Protein AF-A0A2D0IGN7-F1 (afdb_monomer)

Nearest PDB structures (foldseek):
  3ja6-assembly1_I  TM=6.726E-01  e=2.201E+00  Escherichia coli
  3g6b-assembly1_B  TM=6.290E-01  e=5.454E+00  Thermotoga maritima
  3g67-assembly1_B  TM=6.316E-01  e=6.625E+00  Thermotoga maritima
  7a0g-assembly1_FFF  TM=4.371E-01  e=2.673E+00  Serratia marcescens

Structure (mmCIF, N/CA/C/O backbone):
data_AF-A0A2D0IGN7-F1
#
_entry.id   AF-A0A2D0IGN7-F1
#
loop_
_atom_site.group_PDB
_atom_site.id
_atom_site.type_symbol
_atom_site.label_atom_id
_atom_site.label_alt_id
_atom_site.label_comp_id
_atom_site.label_asym_id
_atom_site.label_entity_id
_atom_site.label_seq_id
_atom_site.pdbx_PDB_ins_code
_atom_site.Cartn_x
_atom_site.Cartn_y
_atom_site.Cartn_z
_atom_site.occupancy
_atom_site.B_iso_or_equiv
_atom_site.auth_seq_id
_atom_site.auth_comp_id
_atom_site.auth_asym_id
_atom_site.auth_atom_id
_atom_site.pdbx_PDB_model_num
ATOM 1 N N . MET A 1 1 ? -11.753 12.743 30.291 1.00 62.19 1 MET A N 1
ATOM 2 C CA . MET A 1 1 ? -11.385 11.920 29.120 1.00 62.19 1 MET A CA 1
ATOM 3 C C . MET A 1 1 ? -10.234 11.026 29.546 1.00 62.19 1 MET A C 1
ATOM 5 O O . MET A 1 1 ? -9.268 11.566 30.080 1.00 62.19 1 MET A O 1
ATOM 9 N N . LYS A 1 2 ? -10.360 9.698 29.457 1.00 88.62 2 LYS A N 1
ATOM 10 C CA . LYS A 1 2 ? -9.265 8.797 29.851 1.00 88.62 2 LYS A CA 1
ATOM 11 C C . LYS A 1 2 ? -8.240 8.745 28.716 1.00 88.62 2 LYS A C 1
ATOM 13 O O . LYS A 1 2 ? -8.598 8.891 27.552 1.00 88.62 2 LYS A O 1
ATOM 18 N N . ILE A 1 3 ? -6.964 8.538 29.041 1.00 89.81 3 ILE A N 1
ATOM 19 C CA . ILE A 1 3 ? -5.886 8.479 28.036 1.00 89.81 3 ILE A CA 1
ATOM 20 C C . ILE A 1 3 ? -6.122 7.345 27.024 1.00 89.81 3 ILE A C 1
ATOM 22 O O . ILE A 1 3 ? -5.797 7.467 25.850 1.00 89.81 3 ILE A O 1
ATOM 26 N N . THR A 1 4 ? -6.774 6.271 27.467 1.00 88.81 4 THR A N 1
ATOM 27 C CA . THR A 1 4 ? -7.175 5.127 26.648 1.00 88.81 4 THR A CA 1
ATOM 28 C C . THR A 1 4 ? -8.163 5.521 25.549 1.00 88.81 4 THR A C 1
ATOM 30 O O . THR A 1 4 ? -8.030 5.065 24.417 1.00 88.81 4 THR A O 1
ATOM 33 N N . ASP A 1 5 ? -9.094 6.433 25.847 1.00 91.31 5 ASP A N 1
ATOM 34 C CA . ASP A 1 5 ? -10.085 6.923 24.880 1.00 91.31 5 ASP A CA 1
ATOM 35 C C . ASP A 1 5 ? -9.411 7.718 23.749 1.00 91.31 5 ASP A C 1
ATOM 37 O O . ASP A 1 5 ? -9.872 7.702 22.607 1.00 91.31 5 ASP A O 1
ATOM 41 N N . LEU A 1 6 ? -8.290 8.390 24.047 1.00 89.69 6 LEU A N 1
ATOM 42 C CA . LEU A 1 6 ? -7.511 9.140 23.062 1.00 89.69 6 LEU A CA 1
ATOM 43 C C . LEU A 1 6 ? -6.857 8.204 22.038 1.00 89.69 6 LEU A C 1
ATOM 45 O O . LEU A 1 6 ? -6.975 8.446 20.840 1.00 89.69 6 LEU A O 1
ATOM 49 N N . PHE A 1 7 ? -6.213 7.124 22.489 1.00 93.19 7 PHE A N 1
ATOM 50 C CA . PHE A 1 7 ? -5.570 6.159 21.589 1.00 93.19 7 PHE A CA 1
ATOM 51 C C . PHE A 1 7 ? -6.573 5.473 20.663 1.00 93.19 7 PHE A C 1
ATOM 53 O O . PHE A 1 7 ? -6.324 5.370 19.463 1.00 93.19 7 PHE A O 1
ATOM 60 N N . VAL A 1 8 ? -7.727 5.066 21.197 1.00 93.12 8 VAL A N 1
ATOM 61 C CA . VAL A 1 8 ? -8.802 4.452 20.403 1.00 93.12 8 VAL A CA 1
ATOM 62 C C . VAL A 1 8 ? -9.316 5.428 19.344 1.00 93.12 8 VAL A C 1
ATOM 64 O O . VAL A 1 8 ? -9.489 5.057 18.183 1.00 93.12 8 VAL A O 1
ATOM 67 N N . ARG A 1 9 ? -9.505 6.700 19.710 1.00 91.62 9 ARG A N 1
ATOM 68 C CA . ARG A 1 9 ? -9.973 7.731 18.778 1.00 91.62 9 ARG A CA 1
ATOM 69 C C . ARG A 1 9 ? -8.972 7.994 17.655 1.00 91.62 9 ARG A C 1
ATOM 71 O O . ARG A 1 9 ? -9.373 8.082 16.497 1.00 91.62 9 ARG A O 1
ATOM 78 N N . THR A 1 10 ? -7.687 8.094 17.987 1.00 91.44 10 THR A N 1
ATOM 79 C CA . THR A 1 10 ? -6.619 8.279 16.997 1.00 91.44 10 THR A CA 1
ATOM 80 C C . THR A 1 10 ? -6.493 7.060 16.085 1.00 91.44 10 THR A C 1
ATOM 82 O O . THR A 1 10 ? -6.390 7.221 14.873 1.00 91.44 10 THR A O 1
ATOM 85 N N . GLY A 1 11 ? -6.578 5.845 16.635 1.00 89.62 11 GLY A N 1
ATOM 86 C CA . GLY A 1 11 ? -6.560 4.607 15.851 1.00 89.62 11 GLY A CA 1
ATOM 87 C C . GLY A 1 11 ? -7.706 4.538 14.841 1.00 89.62 11 GLY A C 1
ATOM 88 O O . GLY A 1 11 ? -7.470 4.269 13.665 1.00 89.62 11 GLY A O 1
ATOM 89 N N . ASN A 1 12 ? -8.926 4.876 15.264 1.00 90.00 12 ASN A N 1
ATOM 90 C CA . ASN A 1 12 ? -10.085 4.919 14.369 1.00 90.00 12 ASN A CA 1
ATOM 91 C C . ASN A 1 12 ? -9.954 6.001 13.288 1.00 90.00 12 ASN A C 1
ATOM 93 O O . ASN A 1 12 ? -10.342 5.772 12.146 1.00 90.00 12 ASN A O 1
ATOM 97 N N . ALA A 1 13 ? -9.386 7.163 13.625 1.00 88.56 13 ALA A N 1
ATOM 98 C CA . ALA A 1 13 ? -9.143 8.224 12.649 1.00 88.56 13 ALA A CA 1
ATOM 99 C C . ALA A 1 13 ? -8.130 7.798 11.572 1.00 88.56 13 ALA A C 1
ATOM 101 O O . ALA A 1 13 ? -8.335 8.081 10.395 1.00 88.56 13 ALA A O 1
ATOM 102 N N . ILE A 1 14 ? -7.072 7.077 11.958 1.00 86.88 14 ILE A N 1
ATOM 103 C CA . ILE A 1 14 ? -6.080 6.535 11.018 1.00 86.88 14 ILE A CA 1
ATOM 104 C C . ILE A 1 14 ? -6.701 5.427 10.159 1.00 86.88 14 ILE A C 1
ATOM 106 O O . ILE A 1 14 ? -6.510 5.409 8.945 1.00 86.88 14 ILE A O 1
ATOM 110 N N . ALA A 1 15 ? -7.482 4.528 10.762 1.00 88.94 15 ALA A N 1
ATOM 111 C CA . ALA A 1 15 ? -8.156 3.451 10.038 1.00 88.94 15 ALA A CA 1
ATOM 112 C C . ALA A 1 15 ? -9.131 3.986 8.976 1.00 88.94 15 ALA A C 1
ATOM 114 O O . ALA A 1 15 ? -9.214 3.424 7.887 1.00 88.94 15 ALA A O 1
ATOM 115 N N . ALA A 1 16 ? -9.805 5.106 9.251 1.00 90.25 16 ALA A N 1
ATOM 116 C CA . ALA A 1 16 ? -10.684 5.762 8.285 1.00 90.25 16 ALA A CA 1
ATOM 117 C C . ALA A 1 16 ? -9.942 6.284 7.039 1.00 90.25 16 ALA A C 1
ATOM 119 O O . ALA A 1 16 ? -10.541 6.385 5.975 1.00 90.25 16 ALA A O 1
ATOM 120 N N . GLN A 1 17 ? -8.644 6.586 7.152 1.00 94.31 17 GLN A N 1
ATOM 121 C CA . GLN A 1 17 ? -7.811 7.056 6.037 1.00 94.31 17 GLN A CA 1
ATOM 122 C C . GLN A 1 17 ? -7.102 5.922 5.283 1.00 94.31 17 GLN A C 1
ATOM 124 O O . GLN A 1 17 ? -6.517 6.155 4.225 1.00 94.31 17 GLN A O 1
ATOM 129 N N . ALA A 1 18 ? -7.145 4.694 5.807 1.00 93.88 18 ALA A N 1
ATOM 130 C CA . ALA A 1 18 ? -6.503 3.536 5.197 1.00 93.88 18 ALA A CA 1
ATOM 131 C C . ALA A 1 18 ? -6.891 3.287 3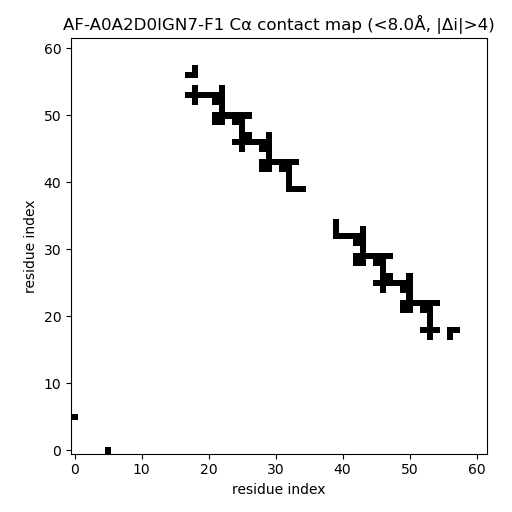.721 1.00 93.88 18 ALA A C 1
ATOM 133 O O . ALA A 1 18 ? -5.972 3.062 2.930 1.00 93.88 18 ALA A O 1
ATOM 134 N N . PRO A 1 19 ? -8.177 3.332 3.299 1.00 95.56 19 PRO A N 1
ATOM 135 C CA . PRO A 1 19 ? -8.529 3.076 1.900 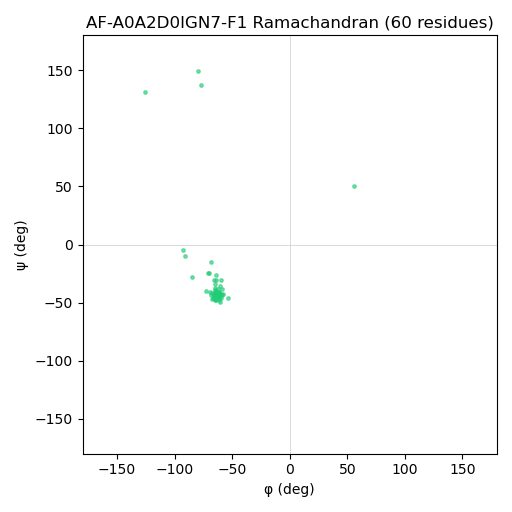1.00 95.56 19 PRO A CA 1
ATOM 136 C C . PRO A 1 19 ? -7.913 4.102 0.942 1.00 95.56 19 PRO A C 1
ATOM 138 O O . PRO A 1 19 ? -7.306 3.716 -0.058 1.00 95.56 19 PRO A O 1
ATOM 141 N N . ASP A 1 20 ? -7.985 5.389 1.284 1.00 96.06 20 ASP A N 1
ATOM 142 C CA . ASP A 1 20 ? -7.427 6.467 0.464 1.00 96.06 20 ASP A CA 1
ATOM 143 C C . ASP A 1 20 ? -5.900 6.376 0.391 1.00 96.06 20 ASP A C 1
ATOM 145 O O . ASP A 1 20 ? -5.314 6.484 -0.688 1.00 96.06 20 ASP A O 1
ATOM 149 N N . ALA A 1 21 ? -5.240 6.106 1.522 1.00 96.69 21 ALA A N 1
ATOM 150 C CA . ALA A 1 21 ? -3.792 5.932 1.571 1.00 96.69 21 ALA A CA 1
ATOM 151 C C . ALA A 1 21 ? -3.325 4.762 0.689 1.00 96.69 21 ALA A C 1
ATOM 153 O O . ALA A 1 21 ? -2.344 4.900 -0.044 1.00 96.69 21 ALA A O 1
ATOM 154 N N . LEU A 1 22 ? -4.044 3.635 0.711 1.00 97.00 22 LEU A N 1
ATOM 155 C CA . LEU A 1 22 ? -3.765 2.482 -0.150 1.00 97.00 22 LEU A CA 1
ATOM 156 C C . LEU A 1 22 ? -3.954 2.821 -1.629 1.00 97.00 22 LEU A C 1
ATOM 158 O O . LEU A 1 22 ? -3.110 2.464 -2.450 1.00 97.00 22 LEU A O 1
ATOM 162 N N . MET A 1 23 ? -5.016 3.547 -1.977 1.00 97.75 23 MET A N 1
ATOM 163 C CA . MET A 1 23 ? -5.271 3.941 -3.362 1.00 97.75 23 MET A CA 1
ATOM 164 C C . MET A 1 23 ? -4.207 4.906 -3.896 1.00 97.75 23 MET A C 1
ATOM 166 O O . MET A 1 23 ? -3.696 4.711 -5.001 1.00 97.75 23 MET A O 1
ATOM 170 N N . VAL A 1 24 ? -3.817 5.907 -3.104 1.00 98.31 24 VAL A N 1
ATOM 171 C CA . VAL A 1 24 ? -2.761 6.862 -3.472 1.00 98.31 24 VAL A CA 1
ATOM 172 C C . VAL A 1 24 ? -1.409 6.161 -3.590 1.00 98.31 24 VAL A C 1
ATOM 174 O O . VAL A 1 24 ? -0.709 6.342 -4.589 1.00 98.31 24 VAL A O 1
ATOM 177 N N . ALA A 1 25 ? -1.052 5.320 -2.616 1.00 97.62 25 ALA A N 1
ATOM 178 C CA . ALA A 1 25 ? 0.183 4.542 -2.662 1.00 97.62 25 ALA A CA 1
ATOM 179 C C . ALA A 1 25 ? 0.209 3.595 -3.872 1.00 97.62 25 ALA A C 1
ATOM 181 O O . ALA A 1 25 ? 1.232 3.484 -4.546 1.00 97.62 25 ALA A O 1
ATOM 182 N N . GLY A 1 26 ? -0.922 2.960 -4.186 1.00 97.56 26 GLY A N 1
ATOM 183 C CA . GLY A 1 26 ? -1.059 2.080 -5.338 1.00 97.56 26 GLY A CA 1
ATOM 184 C C . GLY A 1 26 ? -0.888 2.806 -6.670 1.00 97.56 26 GLY A C 1
ATOM 185 O O . GLY A 1 26 ? -0.087 2.380 -7.502 1.00 97.56 26 GLY A O 1
ATOM 186 N N . ALA A 1 27 ? -1.560 3.945 -6.846 1.00 98.19 27 ALA A N 1
ATOM 187 C CA . ALA A 1 27 ? -1.394 4.793 -8.026 1.00 98.19 27 ALA A CA 1
ATOM 188 C C . ALA A 1 27 ? 0.056 5.287 -8.175 1.00 98.19 27 ALA A C 1
ATOM 190 O O . ALA A 1 27 ? 0.618 5.250 -9.274 1.00 98.19 27 ALA A O 1
ATOM 191 N N . GLY A 1 28 ? 0.685 5.693 -7.067 1.00 97.75 28 GLY A N 1
ATOM 192 C CA . GLY A 1 28 ? 2.090 6.097 -7.035 1.00 97.75 28 GLY A CA 1
ATOM 193 C C . GLY A 1 28 ? 3.039 4.967 -7.439 1.00 97.75 28 GLY A C 1
ATOM 194 O O . GLY A 1 28 ? 3.910 5.174 -8.280 1.00 97.75 28 GLY A O 1
ATOM 195 N N . ALA A 1 29 ? 2.836 3.759 -6.909 1.00 97.19 29 ALA A N 1
ATOM 196 C CA . ALA A 1 29 ? 3.644 2.589 -7.242 1.00 97.19 29 ALA A CA 1
ATOM 197 C C . ALA A 1 29 ? 3.510 2.188 -8.721 1.00 97.19 29 ALA A C 1
ATOM 199 O O . ALA A 1 29 ? 4.526 1.939 -9.369 1.00 97.19 29 ALA A O 1
ATOM 200 N N . VAL A 1 30 ? 2.297 2.203 -9.290 1.00 97.44 30 VAL A N 1
ATOM 201 C CA . VAL A 1 30 ? 2.102 1.958 -10.732 1.00 97.44 30 VAL A CA 1
ATOM 202 C C . VAL A 1 30 ? 2.823 3.017 -11.561 1.00 97.44 30 VAL A C 1
ATOM 204 O O . VAL A 1 30 ? 3.568 2.675 -12.477 1.00 97.44 30 VAL A O 1
ATOM 207 N N . SER A 1 31 ? 2.648 4.292 -11.213 1.00 97.06 31 SER A N 1
ATOM 208 C CA . SER A 1 31 ? 3.264 5.412 -11.934 1.00 97.06 31 SER A CA 1
ATOM 209 C C . SE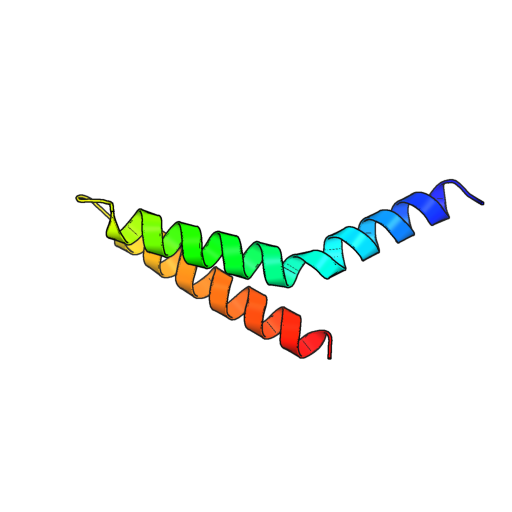R A 1 31 ? 4.793 5.333 -11.898 1.00 97.06 31 SER A C 1
ATOM 211 O O . SER A 1 31 ? 5.452 5.523 -12.918 1.00 97.06 31 SER A O 1
ATOM 213 N N . TYR A 1 32 ? 5.360 4.980 -10.742 1.00 96.19 32 TYR A N 1
ATOM 214 C CA . TYR A 1 32 ? 6.794 4.753 -10.589 1.00 96.19 32 TYR A CA 1
ATOM 215 C C . TYR A 1 32 ? 7.273 3.541 -11.393 1.00 96.19 32 TYR A C 1
ATOM 217 O O . TYR A 1 32 ? 8.289 3.621 -12.076 1.00 96.19 32 TYR A O 1
ATOM 225 N N . GLY A 1 33 ? 6.515 2.442 -11.380 1.00 94.81 33 GLY A N 1
ATOM 226 C CA . GLY A 1 33 ? 6.797 1.268 -12.198 1.00 94.81 33 GLY A CA 1
ATOM 227 C C . GLY A 1 33 ? 6.841 1.586 -13.692 1.00 94.81 33 GLY A C 1
ATOM 228 O O . GLY A 1 33 ? 7.762 1.154 -14.370 1.00 94.81 33 GLY A O 1
ATOM 229 N N . VAL A 1 34 ? 5.908 2.395 -14.198 1.00 94.62 34 VAL A N 1
ATOM 230 C CA . VAL A 1 34 ? 5.897 2.838 -15.605 1.00 94.62 34 VAL A CA 1
ATOM 231 C C . VAL A 1 34 ? 7.104 3.720 -15.942 1.00 94.62 34 VAL A C 1
ATOM 233 O O . VAL A 1 34 ? 7.614 3.658 -17.058 1.00 94.62 34 VAL A O 1
ATOM 236 N N . TYR A 1 35 ? 7.580 4.523 -14.990 1.00 94.94 35 TYR A N 1
ATOM 237 C CA . TYR A 1 35 ? 8.774 5.350 -15.165 1.00 94.94 35 TYR A CA 1
ATOM 238 C C . TYR A 1 35 ? 10.080 4.529 -15.231 1.00 94.94 35 TYR A C 1
ATOM 240 O O . TYR A 1 35 ? 11.067 4.981 -15.812 1.00 94.94 35 TYR A O 1
ATOM 248 N N . LEU A 1 36 ? 10.115 3.324 -14.654 1.00 93.94 36 LEU A N 1
ATOM 249 C CA . LEU A 1 36 ? 11.322 2.499 -14.600 1.00 93.94 36 LEU A CA 1
ATOM 250 C C . LEU A 1 36 ? 11.640 1.806 -15.933 1.00 93.94 36 LEU A C 1
ATOM 252 O O . LEU A 1 36 ? 10.789 1.187 -16.565 1.00 93.94 36 LEU A O 1
ATOM 256 N N . VAL A 1 37 ? 12.924 1.823 -16.302 1.00 78.44 37 VAL A N 1
ATOM 257 C CA . VAL A 1 37 ? 13.449 1.144 -17.503 1.00 78.44 37 VAL A CA 1
ATOM 258 C C . VAL A 1 37 ? 13.777 -0.332 -17.231 1.00 78.44 37 VAL A C 1
ATOM 260 O O . VAL A 1 37 ? 13.692 -1.162 -18.133 1.00 78.44 37 VAL A O 1
ATOM 263 N N . SER A 1 38 ? 14.124 -0.694 -15.991 1.00 67.38 38 SER A N 1
ATOM 264 C CA . SER A 1 38 ? 14.474 -2.063 -15.594 1.00 67.38 38 SER A C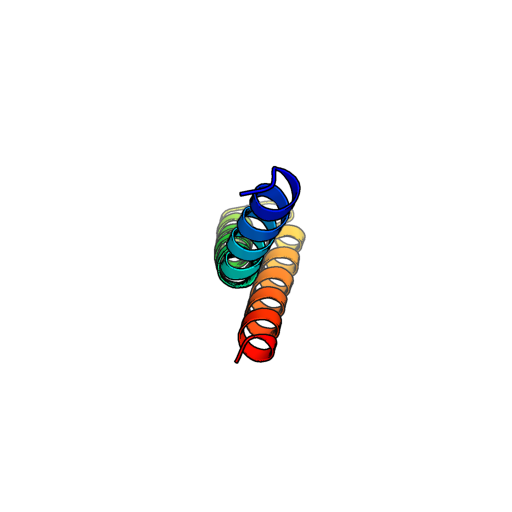A 1
ATOM 265 C C . SER A 1 38 ? 13.625 -2.554 -14.414 1.00 67.38 38 SER A C 1
ATOM 267 O O . SER A 1 38 ? 13.476 -1.881 -13.401 1.00 67.38 38 SER A O 1
ATOM 269 N N . VAL A 1 39 ? 13.067 -3.763 -14.559 1.00 84.56 39 VAL A N 1
ATOM 270 C CA . VAL A 1 39 ? 12.214 -4.467 -13.572 1.00 84.56 39 VAL A CA 1
ATOM 271 C C . VAL A 1 39 ? 10.968 -3.674 -13.097 1.00 84.56 39 VAL A C 1
ATOM 273 O O . VAL A 1 39 ? 10.691 -3.596 -11.899 1.00 84.56 39 VAL A O 1
ATOM 276 N N . PRO A 1 40 ? 10.142 -3.125 -14.011 1.00 92.56 40 PRO A N 1
ATOM 277 C CA . PRO A 1 40 ? 8.965 -2.325 -13.643 1.00 92.56 40 PRO A CA 1
ATOM 278 C C . PRO A 1 40 ? 7.820 -3.157 -13.038 1.00 92.56 40 PRO A C 1
ATOM 280 O O . PRO A 1 40 ? 6.995 -2.646 -12.279 1.00 92.56 40 PRO A O 1
ATOM 283 N N . ALA A 1 41 ? 7.769 -4.456 -13.357 1.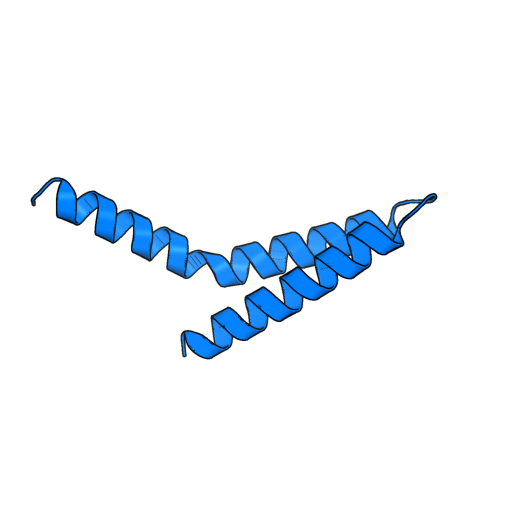00 94.50 41 ALA A N 1
ATOM 284 C CA . ALA A 1 41 ? 6.627 -5.318 -13.064 1.00 94.50 41 ALA A CA 1
ATOM 285 C C . ALA A 1 41 ? 6.291 -5.397 -11.567 1.00 94.50 41 ALA A C 1
ATOM 287 O O . ALA A 1 41 ? 5.117 -5.381 -11.211 1.00 94.50 41 ALA A O 1
ATOM 288 N N . GLY A 1 42 ? 7.299 -5.426 -10.686 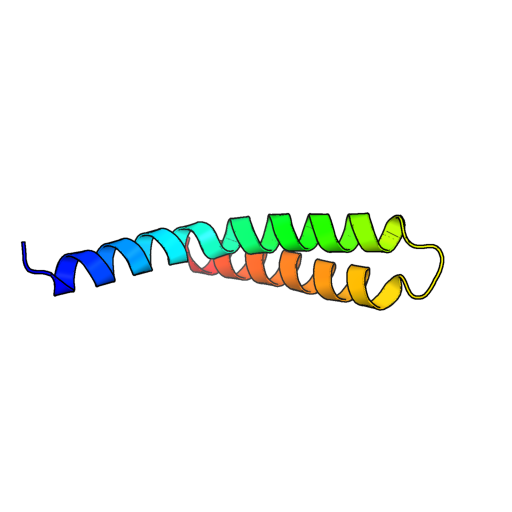1.00 93.69 42 GLY A N 1
ATOM 289 C CA . GLY A 1 42 ? 7.076 -5.511 -9.239 1.00 93.69 42 GLY A CA 1
ATOM 290 C C . GLY A 1 42 ? 6.289 -4.319 -8.690 1.00 93.69 42 GLY A C 1
ATOM 291 O O . GLY A 1 42 ? 5.326 -4.503 -7.950 1.00 93.69 42 GLY A O 1
ATOM 292 N N . TYR A 1 43 ? 6.644 -3.105 -9.113 1.00 96.75 43 TYR A N 1
ATOM 293 C CA . TYR A 1 43 ? 5.976 -1.876 -8.684 1.00 96.75 43 TYR A CA 1
ATOM 294 C C . TYR A 1 43 ? 4.558 -1.761 -9.243 1.00 96.75 43 TYR A C 1
ATOM 296 O O . TYR A 1 43 ? 3.639 -1.395 -8.513 1.00 96.75 43 TYR A O 1
ATOM 304 N N . ILE A 1 44 ? 4.364 -2.135 -10.511 1.00 96.88 44 ILE A N 1
ATOM 305 C CA . ILE A 1 44 ? 3.044 -2.106 -11.154 1.00 96.88 44 ILE A CA 1
ATOM 306 C C . ILE A 1 44 ? 2.099 -3.107 -10.486 1.00 96.88 44 ILE A C 1
ATOM 308 O O . ILE A 1 44 ? 0.975 -2.752 -10.138 1.00 96.88 44 ILE A O 1
ATOM 312 N N . VAL A 1 45 ? 2.551 -4.344 -10.266 1.00 97.69 45 VAL A N 1
ATOM 313 C CA . VAL A 1 45 ? 1.727 -5.394 -9.652 1.00 97.69 45 VAL A CA 1
ATOM 314 C C . VAL A 1 45 ? 1.412 -5.056 -8.196 1.00 97.69 45 VAL A C 1
ATOM 316 O O . VAL A 1 45 ? 0.249 -5.121 -7.799 1.00 97.69 45 VAL A O 1
ATOM 319 N N . ALA A 1 46 ? 2.407 -4.632 -7.411 1.00 97.25 46 ALA A N 1
ATOM 320 C CA . ALA A 1 46 ? 2.175 -4.183 -6.039 1.00 97.25 46 ALA A CA 1
ATOM 321 C C . ALA A 1 46 ? 1.191 -3.004 -5.997 1.00 97.25 46 ALA A C 1
ATOM 323 O O . ALA A 1 46 ? 0.256 -3.004 -5.197 1.00 97.25 46 ALA A O 1
ATOM 324 N N . GLY A 1 47 ? 1.349 -2.035 -6.901 1.00 97.38 47 GLY A N 1
ATOM 325 C CA . GLY A 1 47 ? 0.453 -0.892 -7.003 1.00 97.38 47 GLY A CA 1
ATOM 326 C C . GLY A 1 47 ? -0.983 -1.274 -7.366 1.00 97.38 47 GLY A C 1
ATOM 327 O O . GLY A 1 47 ? -1.924 -0.771 -6.752 1.00 97.38 47 GLY A O 1
ATOM 328 N N . ALA A 1 48 ? -1.169 -2.223 -8.286 1.00 98.12 48 ALA A N 1
ATOM 329 C CA . ALA A 1 48 ? -2.485 -2.755 -8.631 1.00 98.12 48 ALA A CA 1
ATOM 330 C C . ALA A 1 48 ? -3.167 -3.432 -7.428 1.00 98.12 48 ALA A C 1
ATOM 332 O O . ALA A 1 48 ? -4.346 -3.185 -7.172 1.00 98.12 48 ALA A O 1
ATOM 333 N N . PHE A 1 49 ? -2.429 -4.225 -6.645 1.00 98.31 49 PHE A N 1
ATOM 334 C CA . PHE A 1 49 ? -2.967 -4.826 -5.421 1.00 98.31 49 PHE A CA 1
ATOM 335 C C . PHE A 1 49 ? -3.333 -3.786 -4.361 1.00 98.31 49 PHE A C 1
ATOM 337 O O . PHE A 1 49 ? -4.369 -3.931 -3.717 1.00 98.31 49 PHE A O 1
ATOM 344 N N . LEU A 1 50 ? -2.535 -2.727 -4.197 1.00 98.12 50 LEU A N 1
ATOM 345 C CA . LEU A 1 50 ? -2.855 -1.629 -3.279 1.00 98.12 50 LEU A CA 1
ATOM 346 C C . LEU A 1 50 ? -4.133 -0.887 -3.695 1.00 98.12 50 LEU A C 1
ATOM 348 O O . LEU A 1 50 ? -4.985 -0.622 -2.848 1.00 98.12 50 LEU A O 1
ATOM 352 N N . LEU A 1 51 ? -4.315 -0.622 -4.993 1.00 98.06 51 LEU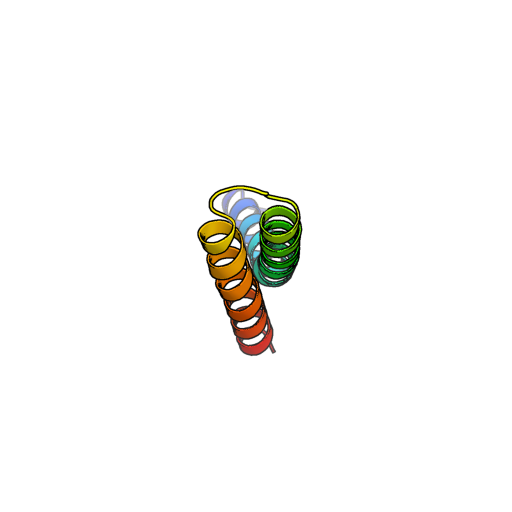 A N 1
ATOM 353 C CA . LEU A 1 51 ? -5.539 -0.012 -5.525 1.00 98.06 51 LEU A CA 1
ATOM 354 C C . LEU A 1 51 ? -6.772 -0.880 -5.251 1.00 98.06 51 LEU A C 1
ATOM 356 O O . LEU A 1 51 ? -7.773 -0.387 -4.730 1.00 98.06 51 LEU A O 1
ATOM 360 N N . VAL A 1 52 ? -6.692 -2.176 -5.569 1.00 98.00 52 VAL A N 1
ATOM 361 C CA . VAL A 1 52 ? -7.791 -3.124 -5.332 1.00 98.00 52 VAL A CA 1
ATOM 362 C C . VAL A 1 52 ? -8.065 -3.273 -3.836 1.00 98.00 52 VAL A C 1
ATOM 364 O O . VAL A 1 52 ? -9.221 -3.235 -3.423 1.00 98.00 52 VAL A O 1
ATOM 367 N N . GLY A 1 53 ? -7.026 -3.386 -3.009 1.00 96.81 53 GLY A N 1
ATOM 368 C CA . GLY A 1 53 ? -7.154 -3.488 -1.556 1.00 96.81 53 GLY A CA 1
ATOM 369 C C . GLY A 1 53 ? -7.818 -2.258 -0.938 1.00 96.81 53 GLY A C 1
ATOM 370 O O . GLY A 1 53 ? -8.748 -2.402 -0.147 1.00 96.81 53 GLY A O 1
ATOM 371 N N . GLY A 1 54 ? -7.406 -1.054 -1.347 1.00 96.12 54 GLY A N 1
ATOM 372 C CA . GLY A 1 54 ? -8.042 0.195 -0.922 1.00 96.12 54 GLY A CA 1
ATOM 373 C C . GLY A 1 54 ? -9.504 0.288 -1.367 1.00 96.12 54 GLY A C 1
ATOM 374 O O . GLY A 1 54 ? -10.368 0.652 -0.573 1.00 96.12 54 GLY A O 1
ATOM 375 N N . TRP A 1 55 ? -9.810 -0.136 -2.598 1.00 96.88 55 TRP A N 1
ATOM 376 C CA . TRP A 1 55 ? -11.181 -0.175 -3.118 1.00 96.88 55 TRP A CA 1
ATOM 377 C C . TRP A 1 55 ? -12.084 -1.159 -2.364 1.00 96.88 55 TRP A C 1
ATOM 379 O O . TRP A 1 55 ? -13.247 -0.849 -2.095 1.00 96.88 55 TRP A O 1
ATOM 389 N N . LEU A 1 56 ? -11.568 -2.338 -2.013 1.00 96.94 56 LEU A N 1
ATOM 390 C CA . LEU A 1 56 ? -12.294 -3.327 -1.213 1.00 96.94 56 LEU A CA 1
ATOM 391 C C . LEU A 1 56 ? -12.525 -2.827 0.219 1.00 96.94 56 LEU A C 1
ATOM 393 O O . LEU A 1 56 ? -13.631 -2.967 0.740 1.00 96.94 56 LEU A O 1
ATOM 397 N N . LEU A 1 57 ? -11.526 -2.185 0.834 1.00 95.00 57 LEU A N 1
ATOM 398 C CA . LEU A 1 57 ? -11.674 -1.563 2.155 1.00 95.00 57 LEU A CA 1
ATOM 399 C C . LEU A 1 57 ? -12.719 -0.442 2.153 1.00 95.00 57 LEU A C 1
ATOM 401 O O . LEU A 1 57 ? -13.554 -0.397 3.052 1.00 95.00 57 LEU A O 1
ATOM 405 N N . ALA A 1 58 ? -12.722 0.410 1.125 1.00 93.38 58 ALA A N 1
ATOM 406 C CA . ALA A 1 58 ? -13.711 1.478 0.978 1.00 93.38 58 ALA A CA 1
ATOM 407 C C . ALA A 1 58 ? -15.144 0.945 0.794 1.00 93.38 58 ALA A C 1
ATOM 409 O O . ALA A 1 58 ? -16.110 1.594 1.195 1.00 93.38 58 ALA A O 1
ATOM 410 N N . GLN A 1 59 ? -15.303 -0.232 0.180 1.00 92.94 59 GLN A N 1
ATOM 411 C CA . GLN A 1 59 ? -16.605 -0.896 0.072 1.00 92.94 59 GLN A CA 1
ATOM 412 C C . GLN A 1 59 ? -17.064 -1.489 1.400 1.00 92.94 59 GLN A C 1
ATOM 414 O O . GLN A 1 59 ? -18.240 -1.373 1.722 1.00 92.94 59 GLN A O 1
ATOM 419 N N . GLY A 1 60 ? -16.156 -2.090 2.172 1.00 85.94 60 GLY A N 1
ATOM 420 C CA . GLY A 1 60 ? -16.475 -2.640 3.492 1.00 85.94 60 GLY A CA 1
ATOM 421 C C . GLY A 1 60 ? -16.801 -1.582 4.552 1.00 85.94 60 GLY A C 1
ATOM 422 O O . GLY A 1 60 ? -17.342 -1.930 5.597 1.00 85.94 60 GLY A O 1
ATOM 423 N N . SER A 1 61 ? -16.471 -0.308 4.304 1.00 75.00 61 SER A N 1
ATOM 424 C CA . SER A 1 61 ? -16.798 0.819 5.187 1.00 75.00 61 SER A CA 1
ATOM 425 C C . SER A 1 61 ? -18.112 1.540 4.853 1.00 75.00 61 SER A C 1
ATOM 427 O O . SER A 1 61 ? -18.459 2.483 5.565 1.00 75.00 61 SER A O 1
ATOM 429 N N . ARG A 1 62 ? -18.794 1.170 3.760 1.00 60.16 62 ARG A N 1
ATOM 430 C CA . ARG A 1 62 ? -20.147 1.654 3.428 1.00 60.16 62 ARG A CA 1
ATOM 431 C C . ARG A 1 62 ? -21.199 0.830 4.155 1.00 60.16 62 ARG A C 1
ATOM 433 O O . ARG A 1 62 ? -22.214 1.444 4.547 1.00 60.16 62 ARG A O 1
#

Solvent-accessible surface area (backbone atoms only — not comparable to full-atom values): 3237 Å² total; per-residue (Å²): 135,58,75,68,59,51,54,54,51,53,51,52,56,53,58,72,45,43,26,60,52,28,32,53,52,8,54,50,30,29,54,51,15,71,71,40,93,70,81,27,63,64,34,32,52,51,9,51,51,28,33,51,50,12,52,53,48,53,57,76,72,108

Foldseek 3Di:
DDPVVVVVVVVVVVLVCQLVVLLVQLVVLLVVLVVDPPDSVVSNVSSVVSNVVSVVSVVVVD

pLDDT: mean 92.22, std 8.05, range [60.16, 98.31]

Secondary structure (DSSP, 8-state):
--H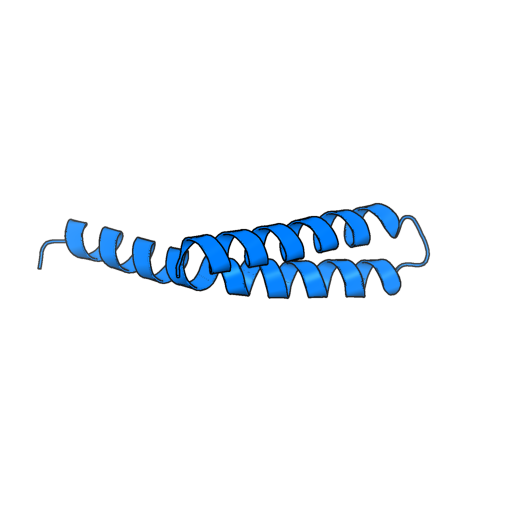HHHHHHHHHHHHHHHHHHHHHHHHHHHHHHHH-SS-THHHHHHHHHHHHHHHH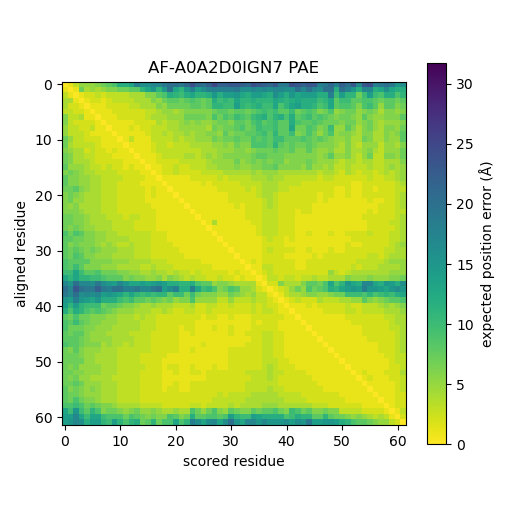HHHHT-

Sequence (62 aa):
MKITDLFVRTGNAIAAQAPDALMVAGAGAVSYGVYLVSVPAGYIVAGAFLLVGGWLLAQGSR

Mean predicted aligned error: 4.51 Å

Radius of gyration: 15.64 Å; Cα contacts (8 Å, |Δi|>4): 55; chains: 1; bounding box: 35×17×47 Å